Protein AF-A0A3N9NX69-F1 (afdb_monomer_lite)

Foldseek 3Di:
DPDPDPPVNVVLLVCVVCVLAPDDPVVLQVVLVQLLDFLVSVQVVVCVVLVVSQWDWDDDDSFKIFTDRPVDPATAEMEGEAAAPVPVVSVVVQVVVCVVRVYQKYWYWYQPVVVHGSWIWIWMAGPVGDIGGRDIGHHDDDD

pLDDT: mean 88.59, std 10.89, range [39.72, 98.38]

Radius of gyration: 15.09 Å; chains: 1; bounding box: 48×30×39 Å

Sequence (143 aa):
MKNHDKPEKKKKRLELFELFYPLERKMERRWAKIFKSHFIIIAQKFKELSFEKGYEQENIDEQLILWRDPEDSFVECMFYFVPDVTDLSSIHHCFEHIKQYDVYLTYIIVNQKKDGKNVFDIFRSSQFSYLEHCNRVKYPEKT

Structure (mmCIF, N/CA/C/O backbone):
data_AF-A0A3N9NX69-F1
#
_entry.id   AF-A0A3N9NX69-F1
#
loop_
_atom_site.group_PDB
_atom_site.id
_atom_site.type_symbol
_atom_site.label_atom_id
_atom_site.label_alt_id
_atom_site.label_comp_id
_atom_site.label_asym_id
_atom_site.label_entity_id
_atom_site.label_seq_id
_atom_site.pdbx_PDB_ins_code
_atom_site.Cartn_x
_atom_site.Cartn_y
_atom_site.Cartn_z
_atom_site.occupancy
_atom_site.B_iso_or_equiv
_atom_site.auth_seq_id
_atom_site.auth_comp_id
_atom_site.auth_asym_id
_atom_site.auth_atom_id
_atom_site.pdbx_PDB_model_num
ATOM 1 N N . MET A 1 1 ? -26.693 -0.778 9.437 1.00 41.75 1 MET A N 1
ATOM 2 C CA . MET A 1 1 ? -26.141 -0.414 10.764 1.00 41.75 1 MET A CA 1
ATOM 3 C C . MET A 1 1 ? -25.974 1.096 10.835 1.00 41.75 1 MET A C 1
ATOM 5 O O . MET A 1 1 ? -25.515 1.681 9.863 1.00 41.75 1 MET A O 1
ATOM 9 N N . LYS A 1 2 ? -26.402 1.746 11.925 1.00 39.72 2 LYS A N 1
ATOM 10 C CA . LYS A 1 2 ? -26.194 3.189 12.125 1.00 39.72 2 LYS A CA 1
ATOM 11 C C . LYS A 1 2 ? -24.729 3.419 12.521 1.00 39.72 2 LYS A C 1
ATOM 13 O O . LYS A 1 2 ? -24.343 3.057 13.627 1.00 39.72 2 LYS A O 1
ATOM 18 N N . ASN A 1 3 ? -23.932 3.986 11.613 1.00 47.81 3 ASN A N 1
ATOM 19 C CA . ASN A 1 3 ? -22.529 4.350 11.841 1.00 47.81 3 ASN A CA 1
ATOM 20 C C . ASN A 1 3 ? -22.421 5.506 12.847 1.00 47.81 3 ASN A C 1
ATOM 22 O O . ASN A 1 3 ? -22.377 6.678 12.468 1.00 47.81 3 ASN A O 1
ATOM 26 N N . HIS A 1 4 ? -22.339 5.178 14.133 1.00 53.94 4 HIS A N 1
ATOM 27 C CA . HIS A 1 4 ? -21.803 6.084 15.146 1.00 53.94 4 HIS A CA 1
ATOM 28 C C . HIS A 1 4 ? -20.304 5.829 15.318 1.00 53.94 4 HIS A C 1
ATOM 30 O O . HIS A 1 4 ? -19.847 5.467 16.398 1.00 53.94 4 HIS A O 1
ATOM 36 N N . ASP A 1 5 ? -19.527 6.019 14.248 1.00 66.81 5 ASP A N 1
ATOM 37 C CA . ASP A 1 5 ? -18.075 6.116 14.403 1.00 66.81 5 ASP A CA 1
ATOM 38 C C . ASP A 1 5 ? -17.770 7.287 15.338 1.00 66.81 5 ASP A C 1
ATOM 40 O O . ASP A 1 5 ? -18.240 8.413 15.112 1.00 66.81 5 ASP A O 1
ATOM 44 N N . LYS A 1 6 ? -16.970 7.017 16.375 1.00 77.12 6 LYS A N 1
ATOM 45 C CA . LYS A 1 6 ? -16.432 8.055 17.256 1.00 77.12 6 LYS A CA 1
ATOM 46 C C . LYS A 1 6 ? -15.731 9.125 16.392 1.00 77.12 6 LYS A C 1
ATOM 48 O O . LYS A 1 6 ? -15.090 8.769 15.398 1.00 77.12 6 LYS A O 1
ATOM 53 N N . PRO A 1 7 ? -15.808 10.421 16.747 1.00 81.94 7 PRO A N 1
ATOM 54 C CA . PRO A 1 7 ? -15.176 11.503 15.980 1.00 81.94 7 PRO A CA 1
ATOM 55 C C . PRO A 1 7 ? -13.693 11.260 15.664 1.00 81.94 7 PRO A C 1
ATOM 57 O O . PRO A 1 7 ? -13.224 11.581 14.576 1.00 81.94 7 PRO A O 1
ATOM 60 N N . GLU A 1 8 ? -12.977 10.627 16.589 1.00 84.25 8 GLU A N 1
ATOM 61 C CA . GLU A 1 8 ? -11.570 10.259 16.443 1.00 84.25 8 GLU A CA 1
ATOM 62 C C . GLU A 1 8 ? -11.330 9.230 15.331 1.00 84.25 8 GLU A C 1
ATOM 64 O O . GLU A 1 8 ? -10.458 9.433 14.490 1.00 84.25 8 GLU A O 1
ATOM 69 N N . LYS A 1 9 ? -12.169 8.190 15.235 1.00 86.31 9 LYS A N 1
ATOM 70 C CA . LYS A 1 9 ? -12.0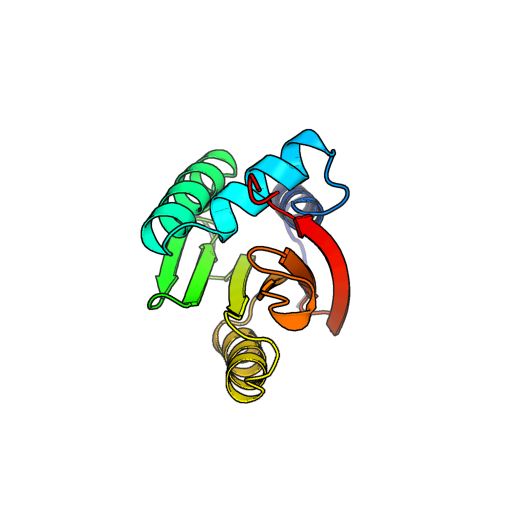85 7.184 14.165 1.00 86.31 9 LYS A CA 1
ATOM 71 C C . LYS A 1 9 ? -12.313 7.810 12.788 1.00 86.31 9 LYS A C 1
ATOM 73 O O . LYS A 1 9 ? -11.588 7.521 11.839 1.00 86.31 9 LYS A O 1
ATOM 78 N N . LYS A 1 10 ? -13.269 8.742 12.685 1.00 86.94 10 LYS A N 1
ATOM 79 C CA . LYS A 1 10 ? -13.497 9.510 11.447 1.00 86.94 10 LYS A CA 1
ATOM 80 C C . LYS A 1 10 ? -12.276 10.343 11.066 1.00 86.94 10 LYS A C 1
ATOM 82 O O . LYS A 1 10 ? -11.895 10.348 9.900 1.00 86.94 10 LYS A O 1
ATOM 87 N N . LYS A 1 11 ? -11.644 11.008 12.037 1.00 89.75 11 LYS A N 1
ATOM 88 C CA . LYS A 1 11 ? -10.412 11.773 11.812 1.00 89.75 11 LYS A CA 1
ATOM 89 C C . LYS A 1 11 ? -9.271 10.871 11.324 1.00 89.75 11 LYS A C 1
ATOM 91 O O . LYS A 1 11 ? -8.678 11.174 10.294 1.00 89.75 11 LYS A O 1
ATOM 96 N N . LYS A 1 12 ? -9.026 9.733 11.986 1.00 91.00 12 LYS A N 1
ATOM 97 C CA . LYS A 1 12 ? -8.000 8.756 11.573 1.00 91.00 12 LYS A CA 1
ATOM 98 C C . LYS A 1 12 ? -8.234 8.240 10.142 1.00 91.00 12 LYS A C 1
ATOM 100 O O . LYS A 1 12 ? -7.287 8.132 9.366 1.00 91.00 12 LYS A O 1
ATOM 105 N N . ARG A 1 13 ? -9.492 7.987 9.757 1.00 90.94 13 ARG A N 1
ATOM 106 C CA . ARG A 1 13 ? -9.871 7.589 8.386 1.00 90.94 13 ARG A CA 1
ATOM 107 C C . ARG A 1 13 ? -9.651 8.695 7.352 1.00 90.94 13 ARG A C 1
ATOM 109 O O . ARG A 1 13 ? -9.215 8.393 6.246 1.00 90.94 13 ARG A O 1
ATOM 116 N N . LEU A 1 14 ? -9.910 9.959 7.694 1.00 89.75 14 LEU A N 1
ATOM 117 C CA . LEU A 1 14 ? -9.596 11.097 6.818 1.00 89.75 14 LEU A CA 1
ATOM 118 C C . LEU A 1 14 ? -8.085 11.211 6.577 1.00 89.75 14 LEU A C 1
ATOM 120 O O . LEU A 1 14 ? -7.653 11.327 5.435 1.00 89.75 14 LEU A O 1
ATOM 124 N N . GLU A 1 15 ? -7.271 11.059 7.622 1.00 91.31 15 GLU A N 1
ATOM 125 C CA . GLU A 1 15 ? -5.807 11.071 7.490 1.00 91.31 15 GLU A CA 1
ATOM 126 C C . GLU A 1 15 ? -5.263 9.897 6.657 1.00 91.31 15 GLU A C 1
ATOM 128 O O . GLU A 1 15 ? -4.217 1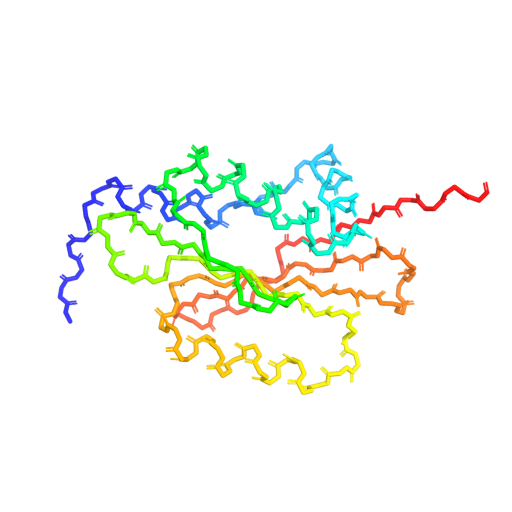0.025 6.018 1.00 91.31 15 GLU A O 1
ATOM 133 N N . LEU A 1 16 ? -5.936 8.739 6.669 1.00 92.00 16 LEU A N 1
ATOM 134 C CA . LEU A 1 16 ? -5.630 7.633 5.752 1.00 92.00 16 LEU A CA 1
ATOM 135 C C . LEU A 1 16 ? -6.012 7.973 4.315 1.00 92.00 16 LEU A C 1
ATOM 137 O O . LEU A 1 16 ? -5.266 7.657 3.387 1.00 92.00 16 LEU A O 1
ATOM 141 N N . PHE A 1 17 ? -7.164 8.614 4.129 1.00 90.75 17 PHE A N 1
ATOM 142 C CA . PHE A 1 17 ? -7.646 9.038 2.823 1.00 90.75 17 PHE A CA 1
ATOM 143 C C . PHE A 1 17 ? -6.662 10.011 2.166 1.00 90.75 17 PHE A C 1
ATOM 145 O O . PHE A 1 17 ? -6.400 9.898 0.979 1.00 90.75 17 PHE A O 1
ATOM 152 N N . GLU A 1 18 ? -6.031 10.899 2.923 1.00 90.56 18 GLU A N 1
ATOM 153 C CA . GLU A 1 18 ? -5.092 11.900 2.392 1.00 90.56 18 GLU A CA 1
ATOM 154 C C . GLU A 1 18 ? -3.646 11.390 2.229 1.00 90.56 18 GLU A C 1
ATOM 156 O O . GLU A 1 18 ? -2.772 12.125 1.771 1.00 90.56 18 GLU A O 1
ATOM 161 N N . LEU A 1 19 ? -3.365 10.119 2.552 1.00 92.50 19 LEU A N 1
ATOM 162 C CA . LEU A 1 19 ? -1.994 9.599 2.642 1.00 92.50 19 LEU A CA 1
ATOM 163 C C . LEU A 1 19 ? -1.158 9.794 1.364 1.00 92.50 19 LEU A C 1
ATOM 165 O O . LEU A 1 19 ? 0.042 10.068 1.444 1.00 92.50 19 LEU A O 1
ATOM 169 N N . PHE A 1 20 ? -1.787 9.654 0.196 1.00 91.94 20 PHE A N 1
ATOM 170 C CA . PHE A 1 20 ? -1.145 9.848 -1.106 1.00 91.94 20 PHE A CA 1
ATOM 171 C C . PHE A 1 20 ? -1.753 10.999 -1.924 1.00 91.94 20 PHE A C 1
ATOM 173 O O . PHE A 1 20 ? -1.456 11.111 -3.115 1.00 91.94 20 PHE A O 1
ATOM 180 N N . TYR A 1 21 ? -2.581 11.863 -1.322 1.00 85.31 21 TYR A N 1
ATOM 181 C CA . TYR A 1 21 ? -3.201 12.977 -2.042 1.00 85.31 21 TYR A CA 1
ATOM 182 C C . TYR A 1 21 ? -3.541 14.191 -1.158 1.00 85.31 21 TYR A C 1
ATOM 184 O O . TYR A 1 21 ? -4.302 14.030 -0.204 1.00 85.31 21 TYR A O 1
ATOM 192 N N . PRO A 1 22 ? -3.101 15.409 -1.535 1.00 82.44 22 PRO A N 1
ATOM 193 C CA . PRO A 1 22 ? -2.060 15.708 -2.526 1.00 82.44 22 PRO A CA 1
ATOM 194 C C . PRO A 1 22 ? -0.659 15.403 -1.962 1.00 82.44 22 PRO A C 1
ATOM 196 O O . PRO A 1 22 ? -0.383 15.677 -0.797 1.00 82.44 22 PRO A O 1
ATOM 199 N N . LEU A 1 23 ? 0.263 14.873 -2.777 1.00 86.06 23 LEU A N 1
ATOM 200 C CA . LEU A 1 23 ? 1.674 14.778 -2.371 1.00 86.06 23 LEU A CA 1
ATOM 201 C C . LEU A 1 23 ? 2.443 16.022 -2.801 1.00 86.06 23 LEU A C 1
ATOM 203 O O . LEU A 1 23 ? 2.366 16.463 -3.944 1.00 86.06 23 LEU A O 1
ATOM 207 N N . GLU A 1 24 ? 3.279 16.537 -1.907 1.00 87.38 24 GLU A N 1
ATOM 208 C CA . GLU A 1 24 ? 4.316 17.489 -2.288 1.00 87.38 24 GLU A CA 1
ATOM 209 C C . GLU A 1 24 ? 5.433 16.791 -3.083 1.00 87.38 24 GLU A C 1
ATOM 211 O O . GLU A 1 24 ? 5.793 15.645 -2.798 1.00 87.38 24 GLU A O 1
ATOM 216 N N . ARG A 1 25 ? 6.104 17.511 -3.995 1.00 81.31 25 ARG A N 1
ATOM 217 C CA . ARG A 1 25 ? 7.213 16.976 -4.822 1.00 81.31 25 ARG A CA 1
ATOM 218 C C . ARG A 1 25 ? 8.301 16.240 -4.027 1.00 81.31 25 ARG A C 1
ATOM 220 O O . ARG A 1 25 ? 8.904 15.280 -4.511 1.00 81.31 25 ARG A O 1
ATOM 227 N N . LYS A 1 26 ? 8.608 16.700 -2.807 1.00 85.81 26 LYS A N 1
ATOM 228 C CA . LYS A 1 26 ? 9.593 16.047 -1.925 1.00 85.81 26 LYS A CA 1
ATOM 229 C C . LYS A 1 26 ? 9.109 14.661 -1.482 1.00 85.81 26 LYS A C 1
ATOM 231 O O . LYS A 1 26 ? 9.910 13.726 -1.421 1.00 85.81 26 LYS A O 1
ATOM 236 N N . MET A 1 27 ? 7.814 14.533 -1.210 1.00 89.31 27 MET A N 1
ATOM 237 C CA . MET A 1 27 ? 7.168 13.289 -0.803 1.00 89.31 27 MET A CA 1
ATOM 238 C C . MET A 1 27 ? 7.008 12.327 -1.979 1.00 89.31 27 MET A C 1
ATOM 240 O O . MET A 1 27 ? 7.295 11.146 -1.809 1.00 89.31 27 MET A O 1
ATOM 244 N N . GLU A 1 28 ? 6.688 12.819 -3.180 1.00 90.31 28 GLU A N 1
ATOM 245 C CA . GLU A 1 28 ? 6.655 11.996 -4.401 1.00 90.31 28 GLU A CA 1
ATOM 246 C C . GLU A 1 28 ? 7.981 11.250 -4.616 1.00 90.31 28 GLU A C 1
ATOM 248 O O . GLU A 1 28 ? 8.005 10.030 -4.774 1.00 90.31 28 GLU A O 1
ATOM 253 N N . ARG A 1 29 ? 9.120 11.957 -4.546 1.00 88.75 29 ARG A N 1
ATOM 254 C CA . ARG A 1 29 ? 10.451 11.337 -4.704 1.00 88.75 29 ARG A CA 1
ATOM 255 C C . ARG A 1 29 ? 10.767 10.333 -3.600 1.00 88.75 29 ARG A C 1
ATOM 257 O O . ARG A 1 29 ? 11.405 9.312 -3.870 1.00 88.75 29 ARG A O 1
ATOM 264 N N . ARG A 1 30 ? 10.361 10.629 -2.360 1.00 92.19 30 ARG A N 1
ATOM 265 C CA . ARG A 1 30 ? 10.545 9.727 -1.214 1.00 92.19 30 ARG A CA 1
ATOM 266 C C . ARG A 1 30 ? 9.772 8.430 -1.439 1.00 92.19 30 ARG A C 1
ATOM 268 O O . ARG A 1 30 ? 10.363 7.362 -1.309 1.00 92.19 30 ARG A O 1
ATOM 275 N N . TRP A 1 31 ? 8.507 8.525 -1.839 1.00 94.75 31 TRP A N 1
ATOM 276 C CA . TRP A 1 31 ? 7.669 7.365 -2.122 1.00 94.75 31 TRP A CA 1
ATOM 277 C C . TRP A 1 31 ? 8.155 6.569 -3.326 1.00 94.75 31 TRP A C 1
ATOM 279 O O . TRP A 1 31 ? 8.304 5.357 -3.215 1.00 94.75 31 TRP A O 1
ATOM 289 N N . ALA A 1 32 ? 8.543 7.227 -4.420 1.00 92.81 32 ALA A N 1
ATOM 290 C CA . ALA A 1 32 ? 9.121 6.532 -5.569 1.00 92.81 32 ALA A CA 1
ATOM 291 C C . ALA A 1 32 ? 10.389 5.738 -5.205 1.00 92.81 32 ALA A C 1
ATOM 293 O O . ALA A 1 32 ? 10.596 4.630 -5.696 1.00 92.81 32 ALA A O 1
ATOM 294 N N . LYS A 1 33 ? 11.237 6.280 -4.317 1.00 93.56 33 LYS A N 1
ATOM 295 C CA . LYS A 1 33 ? 12.420 5.569 -3.807 1.00 93.56 33 LYS A CA 1
ATOM 296 C C . LYS A 1 33 ? 12.032 4.337 -2.981 1.00 93.56 33 LYS A C 1
ATOM 298 O O . LYS A 1 33 ? 12.682 3.301 -3.101 1.00 93.56 33 LYS A O 1
ATOM 303 N N . ILE A 1 34 ? 10.999 4.457 -2.146 1.00 95.50 34 ILE A N 1
ATOM 304 C CA . ILE A 1 34 ? 10.485 3.349 -1.331 1.00 95.50 34 ILE A CA 1
ATO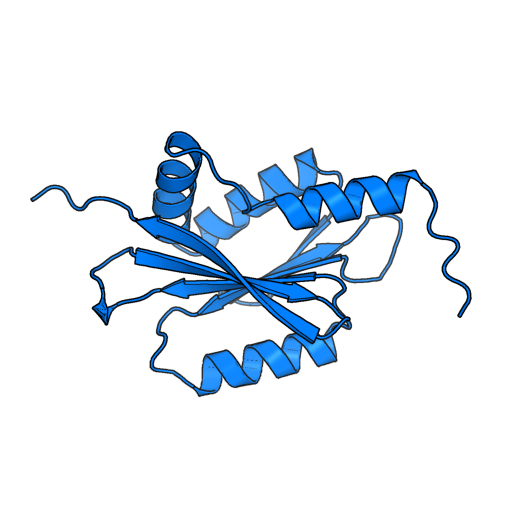M 305 C C . ILE A 1 34 ? 9.909 2.261 -2.240 1.00 95.50 34 ILE A C 1
ATOM 307 O O . ILE A 1 34 ? 10.356 1.127 -2.150 1.00 95.50 34 ILE A O 1
ATOM 311 N N . PHE A 1 35 ? 9.013 2.599 -3.170 1.00 94.88 35 PHE A N 1
ATOM 312 C CA . PHE A 1 35 ? 8.357 1.621 -4.049 1.00 94.88 35 PHE A CA 1
ATOM 313 C C . PHE A 1 35 ? 9.302 0.926 -5.032 1.00 94.88 35 PHE A C 1
ATOM 315 O O . PHE A 1 35 ? 9.033 -0.189 -5.459 1.00 94.88 35 PHE A O 1
ATOM 322 N N . LYS A 1 36 ? 10.438 1.548 -5.363 1.00 92.56 36 LYS A N 1
ATOM 323 C CA . LYS A 1 36 ? 11.520 0.897 -6.117 1.00 92.56 36 LYS A CA 1
ATOM 324 C C . LYS A 1 36 ? 12.242 -0.203 -5.317 1.00 92.56 36 LYS A C 1
ATOM 326 O O . LYS A 1 36 ? 12.924 -1.038 -5.905 1.00 92.56 36 LYS A O 1
ATOM 331 N N . SER A 1 37 ? 12.184 -0.155 -3.989 1.00 93.88 37 SER A N 1
ATOM 332 C CA . SER A 1 37 ? 12.936 -1.064 -3.121 1.00 93.88 37 SER A CA 1
ATOM 333 C C . SER A 1 37 ? 12.285 -2.448 -3.041 1.00 93.88 37 SER A C 1
ATOM 335 O O . SER A 1 37 ? 11.140 -2.637 -3.437 1.00 93.88 37 SER A O 1
ATOM 337 N N . HIS A 1 38 ? 13.011 -3.424 -2.492 1.00 94.00 38 HIS A N 1
ATOM 338 C CA . HIS A 1 38 ? 12.444 -4.739 -2.187 1.00 94.00 38 HIS A CA 1
ATOM 339 C C . HIS A 1 38 ? 11.266 -4.630 -1.213 1.00 94.00 38 HIS A C 1
ATOM 341 O O . HIS A 1 38 ? 11.271 -3.760 -0.336 1.00 94.00 38 HIS A O 1
ATOM 347 N N . PHE A 1 39 ? 10.306 -5.554 -1.321 1.00 95.31 39 PHE A N 1
ATOM 348 C CA . PHE A 1 39 ? 9.100 -5.553 -0.492 1.00 95.31 39 PHE A CA 1
ATOM 349 C C . PHE A 1 39 ? 9.415 -5.492 1.005 1.00 95.31 39 PHE A C 1
ATOM 351 O O . PHE A 1 39 ? 8.779 -4.729 1.715 1.00 95.31 39 PHE A O 1
ATOM 358 N N . ILE A 1 40 ? 10.464 -6.170 1.483 1.00 96.38 40 ILE A N 1
ATOM 359 C CA . ILE A 1 40 ? 10.885 -6.089 2.893 1.00 96.38 40 ILE A CA 1
ATOM 360 C C . ILE A 1 40 ? 11.175 -4.650 3.362 1.00 96.38 40 ILE A C 1
ATOM 362 O O . ILE A 1 40 ? 10.830 -4.269 4.479 1.00 96.38 40 ILE A O 1
ATOM 366 N N . ILE A 1 41 ? 11.756 -3.815 2.494 1.00 96.88 41 ILE A N 1
ATOM 367 C CA . ILE A 1 41 ? 12.035 -2.403 2.784 1.00 96.88 41 ILE A CA 1
ATOM 368 C C . ILE A 1 41 ? 10.748 -1.583 2.737 1.00 96.88 41 ILE A C 1
ATOM 370 O O . ILE A 1 41 ? 10.556 -0.697 3.570 1.00 96.88 41 ILE A O 1
ATOM 374 N N . ILE A 1 42 ? 9.864 -1.884 1.783 1.00 97.19 42 ILE A N 1
ATOM 375 C CA . ILE A 1 42 ? 8.534 -1.276 1.701 1.00 97.19 42 ILE A CA 1
ATOM 376 C C . ILE A 1 42 ? 7.767 -1.583 2.991 1.00 97.19 42 ILE A C 1
ATOM 378 O O . ILE A 1 42 ? 7.403 -0.659 3.711 1.00 97.19 42 ILE A O 1
ATOM 382 N N . ALA A 1 43 ? 7.620 -2.857 3.343 1.00 97.88 43 ALA A N 1
ATOM 383 C CA . ALA A 1 43 ? 6.940 -3.327 4.540 1.00 97.88 43 ALA A CA 1
ATOM 384 C C . ALA A 1 43 ? 7.488 -2.681 5.817 1.00 97.88 43 ALA A C 1
ATOM 386 O O . ALA A 1 43 ? 6.700 -2.232 6.647 1.00 97.88 43 ALA A O 1
ATOM 387 N N . GLN A 1 44 ? 8.813 -2.546 5.949 1.00 98.00 44 GLN A N 1
ATOM 388 C CA . GLN A 1 44 ? 9.425 -1.854 7.085 1.00 98.00 44 GLN A CA 1
ATOM 389 C C . GLN A 1 44 ? 9.017 -0.374 7.154 1.00 98.00 44 GLN A C 1
ATOM 391 O O . GLN A 1 44 ? 8.684 0.127 8.226 1.00 98.00 44 GLN A O 1
ATOM 396 N N . LYS A 1 45 ? 9.000 0.336 6.018 1.00 97.81 45 LYS A N 1
ATOM 397 C CA . LYS A 1 45 ? 8.568 1.743 5.972 1.00 97.81 45 LYS A CA 1
ATOM 398 C C . LYS A 1 45 ? 7.084 1.925 6.230 1.00 97.81 45 LYS A C 1
ATOM 400 O O . LYS A 1 45 ? 6.705 2.892 6.884 1.00 97.81 45 LYS A O 1
ATOM 405 N N . PHE A 1 46 ? 6.262 0.991 5.776 1.00 97.94 46 PHE A N 1
ATOM 406 C CA . PHE A 1 46 ? 4.852 0.980 6.132 1.00 97.94 46 PHE A CA 1
ATOM 407 C C . PHE A 1 46 ? 4.656 0.666 7.618 1.00 97.94 46 PHE A C 1
ATOM 409 O O . PHE A 1 46 ? 3.807 1.300 8.228 1.00 97.94 46 PHE A O 1
ATOM 416 N N . LYS A 1 47 ? 5.482 -0.193 8.233 1.00 98.25 47 LYS A N 1
ATOM 417 C CA . LYS A 1 47 ? 5.383 -0.515 9.666 1.00 98.25 47 LYS A CA 1
ATOM 418 C C . LYS A 1 47 ? 5.710 0.688 10.546 1.00 98.25 47 LYS A C 1
ATOM 420 O O . LYS A 1 47 ? 5.010 0.941 11.521 1.00 98.25 47 LYS A O 1
ATOM 425 N N . GLU A 1 48 ? 6.755 1.437 10.188 1.00 97.81 48 GLU A N 1
ATOM 426 C CA . GLU A 1 48 ? 7.092 2.716 10.831 1.00 97.81 48 GLU A CA 1
ATOM 427 C C . GLU A 1 48 ? 5.898 3.683 10.757 1.00 97.81 48 GLU A C 1
ATOM 429 O O . GLU A 1 48 ? 5.454 4.211 11.774 1.00 97.81 48 GLU A O 1
ATOM 434 N N . LEU A 1 49 ? 5.321 3.847 9.563 1.00 97.00 49 LEU A N 1
ATOM 435 C CA . LEU A 1 49 ? 4.199 4.756 9.337 1.00 97.00 49 LEU A CA 1
ATOM 436 C C . LEU A 1 49 ? 2.894 4.291 10.008 1.00 97.00 49 LEU A C 1
ATOM 438 O O . LEU A 1 49 ? 2.119 5.123 10.480 1.00 97.00 49 LEU A O 1
ATOM 442 N N . SER A 1 50 ? 2.640 2.981 10.062 1.00 97.19 50 SER A N 1
ATOM 443 C CA . SER A 1 50 ? 1.470 2.418 10.739 1.00 97.19 50 SER A CA 1
ATOM 444 C C . SER A 1 50 ? 1.547 2.727 12.230 1.00 97.19 50 SER A C 1
ATOM 446 O O . SER A 1 50 ? 0.570 3.199 12.803 1.00 97.19 50 SER A O 1
ATOM 448 N N . PHE A 1 51 ? 2.725 2.554 12.838 1.00 96.31 51 PHE A N 1
ATOM 449 C CA . PHE A 1 51 ? 2.961 2.879 14.240 1.00 96.31 51 PHE A CA 1
ATOM 450 C C . PHE A 1 51 ? 2.755 4.374 14.520 1.00 96.31 51 PHE A C 1
ATOM 452 O O . PHE A 1 51 ? 2.022 4.720 15.444 1.00 96.31 51 PHE A O 1
ATOM 459 N N . GLU A 1 52 ? 3.311 5.259 13.684 1.00 95.44 52 GLU A N 1
ATOM 460 C CA . GLU A 1 52 ? 3.106 6.716 13.784 1.00 95.44 52 GLU A CA 1
ATOM 461 C C . GLU A 1 52 ? 1.621 7.113 13.725 1.00 95.44 52 GLU A C 1
ATOM 463 O O . GLU A 1 52 ? 1.205 8.068 14.379 1.00 95.44 52 GLU A O 1
ATOM 468 N N . LYS A 1 53 ? 0.812 6.375 12.956 1.00 94.06 53 LYS A N 1
ATOM 469 C CA . LYS A 1 53 ? -0.628 6.619 12.777 1.00 94.06 53 LYS A CA 1
ATOM 470 C C . LYS A 1 53 ? -1.526 5.824 13.734 1.00 94.06 53 LYS A C 1
ATOM 472 O O . LYS A 1 53 ? -2.750 5.939 13.654 1.00 94.06 53 LYS A O 1
ATOM 477 N N . GLY A 1 54 ? -0.944 5.038 14.641 1.00 94.38 54 GLY A N 1
ATOM 478 C CA . GLY A 1 54 ? -1.687 4.218 15.598 1.00 94.38 54 GLY A CA 1
ATOM 479 C C . GLY A 1 54 ? -2.461 3.071 14.942 1.00 94.38 54 GLY A C 1
ATOM 480 O O . GLY A 1 54 ? -3.631 2.867 15.269 1.00 94.38 54 GLY A O 1
ATOM 481 N N . TYR A 1 55 ? -1.820 2.370 14.005 1.00 96.25 55 TYR A N 1
ATOM 482 C CA . TYR A 1 55 ? -2.309 1.155 13.358 1.00 96.25 55 TYR A CA 1
ATOM 483 C C . TYR A 1 55 ? -1.339 -0.012 13.555 1.00 96.25 55 TYR A C 1
ATOM 485 O O . TYR A 1 55 ? -0.111 0.135 13.485 1.00 96.25 55 TYR A O 1
ATOM 493 N N . GLU A 1 56 ? -1.903 -1.203 13.705 1.00 97.00 56 GLU A N 1
ATOM 494 C CA . GLU A 1 56 ? -1.167 -2.451 13.570 1.00 97.00 56 GLU A CA 1
ATOM 495 C C . GLU A 1 56 ? -1.025 -2.816 12.099 1.00 97.00 56 GLU A C 1
ATOM 497 O O . GLU A 1 56 ? -1.905 -2.529 11.295 1.00 97.00 56 GLU A O 1
ATOM 502 N N . GLN A 1 57 ? 0.092 -3.452 11.755 1.00 98.00 57 GLN A N 1
ATOM 503 C CA . GLN A 1 57 ? 0.375 -3.886 10.393 1.00 98.00 57 GLN A CA 1
ATOM 504 C C . GLN A 1 57 ? 0.599 -5.387 10.359 1.00 98.00 57 GLN A C 1
ATOM 506 O O . GLN A 1 57 ? 1.398 -5.904 11.148 1.00 98.00 57 GLN A O 1
ATOM 511 N N . GLU A 1 58 ? -0.020 -6.007 9.363 1.00 97.38 58 GLU A N 1
ATOM 512 C CA . GLU A 1 58 ? 0.148 -7.385 8.928 1.00 97.38 58 GLU A CA 1
ATOM 513 C C . GLU A 1 58 ? 0.609 -7.384 7.461 1.00 97.38 58 GLU A C 1
ATOM 515 O O . GLU A 1 58 ? 0.098 -6.616 6.643 1.00 97.38 58 GLU A O 1
ATOM 520 N N . ASN A 1 59 ? 1.588 -8.223 7.122 1.00 96.75 59 ASN A N 1
ATOM 521 C CA . ASN A 1 59 ? 2.021 -8.426 5.739 1.00 96.75 59 ASN A CA 1
ATOM 522 C C . ASN A 1 59 ? 1.501 -9.788 5.287 1.00 96.75 59 ASN A C 1
ATOM 524 O O . ASN A 1 59 ? 1.709 -10.766 6.007 1.00 96.75 59 ASN A O 1
ATOM 528 N N . ILE A 1 60 ? 0.887 -9.859 4.109 1.00 95.00 60 ILE A N 1
ATOM 529 C CA . ILE A 1 60 ? 0.519 -11.135 3.492 1.00 95.00 60 ILE A CA 1
ATOM 530 C C . ILE A 1 60 ? 1.362 -11.279 2.227 1.00 95.00 60 ILE A C 1
ATOM 532 O O . ILE A 1 60 ? 1.298 -10.452 1.310 1.00 95.00 60 ILE A O 1
ATOM 536 N N . ASP A 1 61 ? 2.199 -12.314 2.229 1.00 90.19 61 ASP A N 1
ATOM 537 C CA . ASP A 1 61 ? 3.193 -12.583 1.192 1.00 90.19 61 ASP A CA 1
ATOM 538 C C . ASP A 1 61 ? 4.076 -11.351 0.891 1.00 90.19 61 ASP A C 1
ATOM 540 O O . ASP A 1 61 ? 4.399 -10.560 1.782 1.00 90.19 61 ASP A O 1
ATOM 544 N N . GLU A 1 62 ? 4.500 -11.190 -0.364 1.00 91.06 62 GLU A N 1
ATOM 545 C CA . GLU A 1 62 ? 5.289 -10.045 -0.840 1.00 91.06 62 GLU A CA 1
ATOM 546 C C . GLU A 1 62 ? 4.459 -9.050 -1.667 1.00 91.06 62 GLU A C 1
ATOM 548 O O . GLU A 1 62 ? 5.003 -8.288 -2.471 1.00 91.06 62 GLU A O 1
ATOM 553 N N . GLN A 1 63 ? 3.131 -9.076 -1.511 1.00 91.06 63 GLN A N 1
ATOM 554 C CA . GLN A 1 63 ? 2.223 -8.354 -2.404 1.00 91.06 63 GLN A CA 1
ATOM 555 C C . GLN A 1 63 ? 1.275 -7.394 -1.693 1.00 91.06 63 GLN A C 1
ATOM 557 O O . GLN A 1 63 ? 0.850 -6.409 -2.306 1.00 91.06 63 GLN A O 1
ATOM 562 N N . LEU A 1 64 ? 0.942 -7.637 -0.424 1.00 95.50 64 LEU A N 1
ATOM 563 C CA . LEU A 1 64 ? -0.045 -6.815 0.262 1.00 95.50 64 LEU A CA 1
ATOM 564 C C . LEU A 1 64 ? 0.303 -6.545 1.725 1.00 95.50 64 LEU A C 1
ATOM 566 O O . LEU A 1 64 ? 0.913 -7.350 2.429 1.00 95.50 64 LEU A O 1
ATOM 570 N N . ILE A 1 65 ? -0.105 -5.363 2.172 1.00 98.38 65 ILE A N 1
ATOM 571 C CA . ILE A 1 65 ? 0.050 -4.889 3.543 1.00 98.38 65 ILE A CA 1
ATOM 572 C C . ILE A 1 65 ? -1.328 -4.480 4.045 1.00 98.38 65 ILE A C 1
ATOM 574 O O . ILE A 1 65 ? -2.027 -3.715 3.380 1.00 98.38 65 ILE A O 1
ATOM 578 N N . LEU A 1 66 ? -1.705 -4.960 5.224 1.00 97.88 66 LEU A N 1
ATOM 579 C CA . LEU A 1 66 ? -2.960 -4.626 5.881 1.00 97.88 66 LEU A CA 1
ATOM 580 C C . LEU A 1 66 ? -2.693 -3.818 7.142 1.00 97.88 66 LEU A C 1
ATOM 582 O O . LEU A 1 66 ? -1.827 -4.180 7.937 1.00 97.88 66 LEU A O 1
ATOM 586 N N . TRP A 1 67 ? -3.473 -2.761 7.348 1.00 97.81 67 TRP A N 1
ATOM 587 C CA . TRP A 1 67 ? -3.494 -1.977 8.576 1.00 97.81 67 TRP A CA 1
ATOM 588 C C . TRP A 1 67 ? -4.829 -2.127 9.304 1.00 97.81 67 TRP A C 1
ATOM 590 O O . TRP A 1 67 ? -5.896 -2.044 8.685 1.00 97.81 67 TRP A O 1
ATOM 600 N N . ARG A 1 68 ? -4.764 -2.332 10.623 1.00 96.00 68 ARG A N 1
ATOM 601 C CA . ARG A 1 68 ? -5.924 -2.445 11.526 1.00 96.00 68 ARG A CA 1
ATOM 602 C C . ARG A 1 68 ? -5.812 -1.450 12.658 1.00 96.00 68 ARG A C 1
ATOM 604 O O . ARG A 1 68 ? -4.706 -1.130 13.096 1.00 96.00 68 ARG A O 1
ATOM 611 N N . ASP A 1 69 ? -6.953 -0.956 13.113 1.00 92.38 69 ASP A N 1
ATOM 612 C CA . ASP A 1 69 ? -6.986 -0.230 14.376 1.00 92.38 69 ASP A CA 1
ATOM 613 C C . ASP A 1 69 ? -6.786 -1.246 15.518 1.00 92.38 69 ASP A C 1
ATOM 615 O O . ASP A 1 69 ? -7.462 -2.267 15.507 1.00 92.38 69 ASP A O 1
ATOM 619 N N . PRO A 1 70 ? -5.880 -1.031 16.488 1.00 90.94 70 PRO A N 1
ATOM 620 C CA . PRO A 1 70 ? -5.681 -1.981 17.589 1.00 90.94 70 PRO A CA 1
ATOM 621 C C . PRO A 1 70 ? -6.955 -2.259 18.406 1.00 90.94 70 PRO A C 1
ATOM 623 O O . PRO A 1 70 ? -7.068 -3.300 19.051 1.00 90.94 70 PRO A O 1
ATOM 626 N N . GLU A 1 71 ? -7.911 -1.324 18.405 1.00 89.06 71 GLU A N 1
ATOM 627 C CA . GLU A 1 71 ? -9.185 -1.460 19.115 1.00 89.06 71 GLU A CA 1
ATOM 628 C C . GLU A 1 71 ? -10.282 -2.136 18.270 1.00 89.06 71 GLU A C 1
ATOM 630 O O . GLU A 1 71 ? -11.398 -2.328 18.761 1.00 89.06 71 GLU A O 1
ATOM 635 N N . ASP A 1 72 ? -10.000 -2.482 17.008 1.00 85.19 72 ASP A N 1
ATOM 636 C CA . ASP A 1 72 ? -10.979 -3.006 16.057 1.00 85.19 72 ASP A CA 1
ATOM 637 C C . ASP A 1 72 ? -10.414 -4.156 15.202 1.00 85.19 72 ASP A C 1
ATOM 639 O O . ASP A 1 72 ? -9.320 -4.100 14.652 1.00 85.19 72 ASP A O 1
ATOM 643 N N . SER A 1 73 ? -11.199 -5.215 15.015 1.00 82.25 73 SER A N 1
ATOM 644 C CA . SER A 1 73 ? -10.830 -6.324 14.132 1.00 82.25 73 SER A CA 1
ATOM 645 C C . SER A 1 73 ? -10.858 -5.974 12.638 1.00 82.25 73 SER A C 1
ATOM 647 O O . SER A 1 73 ? -10.304 -6.728 11.836 1.00 82.25 73 SER A O 1
ATOM 649 N N . PHE A 1 74 ? -11.519 -4.881 12.239 1.00 89.12 74 PHE A N 1
ATOM 650 C CA . PHE A 1 74 ? -11.676 -4.525 10.825 1.00 89.12 74 PHE A CA 1
ATOM 651 C C . PHE A 1 74 ? -10.388 -3.994 10.178 1.00 89.12 74 PHE A C 1
ATOM 653 O O . PHE A 1 74 ? -9.549 -3.339 10.801 1.00 89.12 74 PHE A O 1
ATOM 660 N N . VAL A 1 75 ? -10.255 -4.244 8.873 1.00 93.69 75 VAL A N 1
ATOM 661 C CA . VAL A 1 75 ? -9.153 -3.710 8.068 1.00 93.69 75 VAL A CA 1
ATOM 662 C C . VAL A 1 75 ? -9.470 -2.279 7.655 1.00 93.69 75 VAL A C 1
ATOM 664 O O . VAL A 1 75 ? -10.342 -2.024 6.825 1.00 93.69 75 VAL A O 1
ATOM 667 N N . GLU A 1 76 ? -8.726 -1.329 8.210 1.00 94.56 76 GLU A N 1
ATOM 668 C CA . GLU A 1 76 ? -8.913 0.092 7.917 1.00 94.56 76 GLU A CA 1
ATOM 669 C C . GLU A 1 76 ? -8.244 0.485 6.597 1.00 94.56 76 GLU A C 1
ATOM 671 O O . GLU A 1 76 ? -8.789 1.285 5.833 1.00 94.56 76 GLU A O 1
ATOM 676 N N . CYS A 1 77 ? -7.075 -0.092 6.299 1.00 96.50 77 CYS A N 1
ATOM 677 C CA . CYS A 1 77 ? -6.353 0.195 5.066 1.00 96.50 77 CYS A CA 1
ATOM 678 C C . CYS A 1 77 ? -5.649 -1.044 4.508 1.00 96.50 77 CYS A C 1
ATOM 680 O O . CYS A 1 77 ? -4.962 -1.751 5.239 1.00 96.50 77 CYS A O 1
ATOM 682 N N . MET A 1 78 ? -5.760 -1.271 3.203 1.00 97.12 78 MET A N 1
ATOM 683 C CA . MET A 1 78 ? -4.953 -2.240 2.460 1.00 97.12 78 MET A CA 1
ATOM 684 C C . MET A 1 78 ? -4.057 -1.510 1.463 1.00 97.12 78 MET A C 1
ATOM 686 O O . MET A 1 78 ? -4.498 -0.585 0.786 1.00 97.12 78 MET A O 1
ATOM 690 N N . PHE A 1 79 ? -2.810 -1.947 1.335 1.00 98.00 79 PHE A N 1
ATOM 691 C CA . PHE A 1 79 ? -1.890 -1.518 0.285 1.00 98.00 79 PHE A CA 1
ATOM 692 C C . PHE A 1 79 ? -1.560 -2.724 -0.575 1.00 98.00 79 PHE A C 1
ATOM 694 O O . PHE A 1 79 ? -0.976 -3.686 -0.083 1.00 98.00 79 PHE A O 1
ATOM 701 N N . TYR A 1 80 ? -1.952 -2.672 -1.841 1.00 96.38 80 TYR A N 1
ATOM 702 C CA . TYR A 1 80 ? -1.768 -3.755 -2.794 1.00 96.38 80 TYR A CA 1
ATOM 703 C C . TYR A 1 80 ? -0.769 -3.336 -3.869 1.00 96.38 80 TYR A C 1
ATOM 705 O O . TYR A 1 80 ? -0.958 -2.317 -4.539 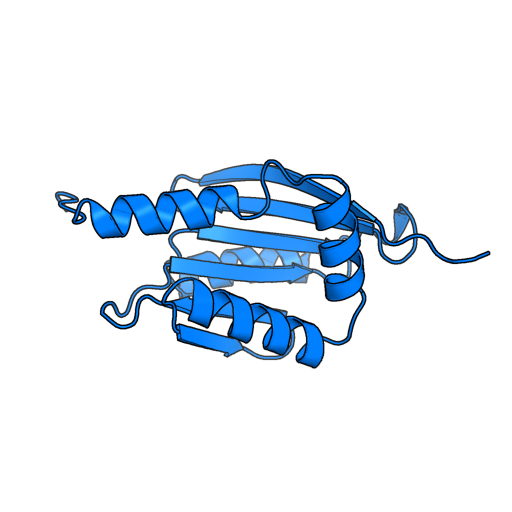1.00 96.38 80 TYR A O 1
ATOM 713 N N . PHE A 1 81 ? 0.302 -4.108 -4.031 1.00 95.75 81 PHE A N 1
ATOM 714 C CA . PHE A 1 81 ? 1.382 -3.796 -4.961 1.00 95.75 81 PHE A CA 1
ATOM 715 C C . PHE A 1 81 ? 1.221 -4.607 -6.248 1.00 95.75 81 PHE A C 1
ATOM 717 O O . PHE A 1 81 ? 1.272 -5.835 -6.249 1.00 95.75 81 PHE A O 1
ATOM 724 N N . VAL A 1 82 ? 1.049 -3.908 -7.368 1.00 93.69 82 VAL A N 1
ATOM 725 C CA . VAL A 1 82 ? 0.937 -4.502 -8.702 1.00 93.69 82 VAL A CA 1
ATOM 726 C C . VAL A 1 82 ? 2.276 -4.306 -9.418 1.00 93.69 82 VAL A C 1
ATOM 728 O O . VAL A 1 82 ? 2.576 -3.197 -9.880 1.00 93.69 82 VAL A O 1
ATOM 731 N N . PRO A 1 83 ? 3.120 -5.349 -9.507 1.00 88.31 83 PRO A N 1
ATOM 732 C CA . PRO A 1 83 ? 4.466 -5.224 -10.061 1.00 88.31 83 PRO A CA 1
ATOM 733 C C . PRO A 1 83 ? 4.466 -5.023 -11.580 1.00 88.31 83 PRO A C 1
ATOM 735 O O . PRO A 1 83 ? 5.463 -4.547 -12.130 1.00 88.31 83 PRO A O 1
ATOM 738 N N . ASP A 1 84 ? 3.382 -5.402 -12.259 1.00 85.88 84 ASP A N 1
ATOM 739 C CA . ASP A 1 84 ? 3.208 -5.272 -13.700 1.00 85.88 84 ASP A CA 1
ATOM 740 C C . ASP A 1 84 ? 1.738 -5.024 -14.053 1.00 85.88 84 ASP A C 1
ATOM 742 O O . ASP A 1 84 ? 0.884 -5.871 -13.812 1.00 85.88 84 ASP A O 1
ATOM 746 N N . VAL A 1 85 ? 1.443 -3.873 -14.660 1.00 82.88 85 VAL A N 1
ATOM 747 C CA . VAL A 1 85 ? 0.080 -3.511 -15.091 1.00 82.88 85 VAL A CA 1
ATOM 748 C C . VAL A 1 85 ? -0.479 -4.431 -16.185 1.00 82.88 85 VAL A C 1
ATOM 750 O O . VAL A 1 85 ? -1.683 -4.448 -16.426 1.00 82.88 85 VAL A O 1
ATOM 753 N N . THR A 1 86 ? 0.378 -5.183 -16.879 1.00 85.31 86 THR A N 1
ATOM 754 C CA . THR A 1 86 ? -0.066 -6.136 -17.907 1.00 85.31 86 THR A CA 1
ATOM 755 C C . THR A 1 86 ? -0.584 -7.448 -17.320 1.00 85.31 86 THR A C 1
ATOM 757 O O . THR A 1 86 ? -1.274 -8.188 -18.022 1.00 85.31 86 THR A O 1
ATOM 760 N N . ASP A 1 87 ? -0.315 -7.718 -16.039 1.00 86.50 87 ASP A N 1
ATOM 761 C CA . ASP A 1 87 ? -0.869 -8.868 -15.336 1.00 86.50 87 ASP A CA 1
ATOM 762 C C . ASP A 1 87 ? -2.274 -8.553 -14.806 1.00 86.50 87 ASP A C 1
ATOM 764 O O . ASP A 1 87 ? -2.474 -8.072 -13.688 1.00 86.50 87 ASP A O 1
ATOM 768 N N . LEU A 1 88 ? -3.272 -8.857 -15.635 1.00 87.50 88 LEU A N 1
ATOM 769 C CA . LEU A 1 88 ? -4.681 -8.710 -15.273 1.00 87.50 88 LEU A CA 1
ATOM 770 C C . LEU A 1 88 ? -5.085 -9.605 -14.090 1.00 87.50 88 LEU A C 1
ATOM 772 O O . LEU A 1 88 ? -6.034 -9.270 -13.381 1.00 87.50 88 LEU A O 1
ATOM 776 N N . SER A 1 89 ? -4.362 -10.700 -13.842 1.00 90.94 89 SER A N 1
ATOM 777 C CA . SER A 1 89 ? -4.637 -11.611 -12.724 1.00 90.94 89 SER A CA 1
ATOM 778 C C . SER A 1 89 ? -4.337 -10.931 -11.392 1.00 90.94 89 SER A C 1
ATOM 780 O O . SER A 1 89 ? -5.160 -10.988 -10.484 1.00 90.94 89 SER A O 1
ATOM 782 N N . SER A 1 90 ? -3.222 -10.196 -11.295 1.00 89.94 90 SER A N 1
ATOM 783 C CA . SER A 1 90 ? -2.892 -9.388 -10.109 1.00 89.94 90 SER A CA 1
ATOM 784 C C . SER A 1 90 ? -3.966 -8.339 -9.803 1.00 89.94 90 SER A C 1
ATOM 786 O O . SER A 1 90 ? -4.306 -8.109 -8.644 1.00 89.94 90 SER A O 1
ATOM 788 N N . ILE A 1 91 ? -4.542 -7.707 -10.831 1.00 88.69 91 ILE A N 1
ATOM 789 C CA . ILE A 1 91 ? -5.643 -6.753 -10.637 1.00 88.69 91 ILE A CA 1
ATOM 790 C C . ILE A 1 91 ? -6.904 -7.466 -10.148 1.00 88.69 91 ILE A C 1
ATOM 792 O O . ILE A 1 91 ? -7.567 -6.978 -9.236 1.00 88.69 91 ILE A O 1
ATOM 796 N N . HIS A 1 92 ? -7.228 -8.626 -10.717 1.00 90.88 92 HIS A N 1
ATOM 797 C CA . HIS A 1 92 ? -8.375 -9.413 -10.277 1.00 90.88 92 HIS A CA 1
ATOM 798 C C . HIS A 1 92 ? -8.238 -9.851 -8.810 1.00 90.88 92 HIS A C 1
ATOM 800 O O . HIS A 1 92 ? -9.140 -9.586 -8.014 1.00 90.88 92 HIS A O 1
ATOM 806 N N . HIS A 1 93 ? -7.082 -10.401 -8.426 1.00 92.56 93 HIS A N 1
ATOM 807 C CA . HIS A 1 93 ? -6.792 -10.795 -7.045 1.00 92.56 93 HIS A CA 1
ATOM 808 C C . HIS A 1 93 ? -6.877 -9.612 -6.072 1.00 92.56 93 HIS A C 1
ATOM 810 O O . HIS A 1 93 ? -7.340 -9.778 -4.946 1.00 92.56 93 HIS A O 1
ATOM 816 N N . CYS A 1 94 ? -6.504 -8.397 -6.494 1.00 92.44 94 CYS A N 1
ATOM 817 C CA . CYS A 1 94 ? -6.699 -7.198 -5.678 1.00 92.44 94 CYS A CA 1
ATOM 818 C C . CYS A 1 94 ? -8.169 -7.040 -5.256 1.00 92.44 94 CYS A C 1
ATOM 820 O O . CYS A 1 94 ? -8.453 -6.873 -4.071 1.00 92.44 94 CYS A O 1
ATOM 822 N N . PHE A 1 95 ? -9.113 -7.151 -6.196 1.00 90.81 95 PHE A N 1
ATOM 823 C CA . PHE A 1 95 ? -10.543 -7.045 -5.892 1.00 90.81 95 PHE A CA 1
ATOM 824 C C . PHE A 1 95 ? -11.070 -8.226 -5.070 1.00 90.81 95 PHE A C 1
ATOM 826 O O . PHE A 1 95 ? -11.925 -8.028 -4.203 1.00 90.81 95 PHE A O 1
ATOM 833 N N . GLU A 1 96 ? -10.545 -9.434 -5.288 1.00 92.69 96 GLU A N 1
ATOM 834 C CA . GLU A 1 96 ? -10.857 -10.588 -4.439 1.00 92.69 96 GLU A CA 1
ATOM 835 C C . GLU A 1 96 ? -10.417 -10.348 -2.990 1.00 92.69 96 GLU A C 1
ATOM 837 O O . GLU A 1 96 ? -11.204 -10.585 -2.074 1.00 92.69 96 GLU A O 1
ATOM 842 N N . HIS A 1 97 ? -9.229 -9.778 -2.769 1.00 93.81 97 HIS A N 1
ATOM 843 C CA . HIS A 1 97 ? -8.753 -9.417 -1.434 1.00 93.81 97 HIS A CA 1
ATOM 844 C C . HIS A 1 97 ? -9.549 -8.275 -0.800 1.00 93.81 97 HIS A C 1
ATOM 846 O O . HIS A 1 97 ? -9.864 -8.357 0.386 1.00 93.81 97 HIS A O 1
ATOM 852 N N . ILE A 1 98 ? -9.941 -7.247 -1.566 1.00 91.94 98 ILE A N 1
ATOM 853 C CA . ILE A 1 98 ? -10.838 -6.187 -1.065 1.00 91.94 98 ILE A CA 1
ATOM 854 C C . ILE A 1 98 ? -12.113 -6.814 -0.490 1.00 91.94 98 ILE A C 1
ATOM 856 O O . ILE A 1 98 ? -12.538 -6.454 0.608 1.00 91.94 98 ILE A O 1
ATOM 860 N N . LYS A 1 99 ? -12.695 -7.781 -1.210 1.00 90.25 99 LYS A N 1
ATOM 861 C CA . LYS A 1 99 ? -13.892 -8.506 -0.772 1.00 90.25 99 LYS A CA 1
ATOM 862 C C . LYS A 1 99 ? -13.614 -9.441 0.409 1.00 90.25 99 LYS A C 1
ATOM 864 O O . LYS A 1 99 ? -14.437 -9.519 1.313 1.00 90.25 99 LYS A O 1
ATOM 869 N N . GLN A 1 100 ? -12.493 -10.160 0.394 1.00 92.75 100 GLN A N 1
ATOM 870 C CA . GLN A 1 100 ? -12.110 -11.115 1.437 1.00 92.75 100 GLN A CA 1
ATOM 871 C C . GLN A 1 100 ? -11.913 -10.434 2.793 1.00 92.75 100 GLN A C 1
ATOM 873 O O . GLN A 1 100 ? -12.347 -10.964 3.813 1.00 92.75 100 GLN A O 1
ATOM 878 N N . TYR A 1 101 ? -11.230 -9.291 2.801 1.00 91.81 101 TYR A N 1
ATOM 879 C CA . TYR A 1 101 ? -10.840 -8.600 4.026 1.00 91.81 101 TYR A CA 1
ATOM 880 C C . TYR A 1 101 ? -11.846 -7.533 4.475 1.00 91.81 101 TYR A C 1
ATOM 882 O O . TYR A 1 101 ? -11.634 -6.942 5.526 1.00 91.81 101 TYR A O 1
ATOM 890 N N . ASP A 1 102 ? -12.917 -7.288 3.710 1.00 89.19 102 ASP A N 1
ATOM 891 C CA . ASP A 1 102 ? -13.928 -6.258 4.004 1.00 89.19 102 ASP A CA 1
ATOM 892 C C . ASP A 1 102 ? -13.281 -4.904 4.363 1.00 89.19 102 ASP A C 1
ATOM 894 O O . ASP A 1 102 ? -13.464 -4.337 5.441 1.00 89.19 102 ASP A O 1
ATOM 898 N N . VAL A 1 103 ? -12.400 -4.441 3.470 1.00 91.31 103 VAL A N 1
ATOM 899 C CA . VAL A 1 103 ? -11.500 -3.311 3.736 1.00 91.31 103 VAL A CA 1
ATOM 900 C C . VAL A 1 103 ? -12.218 -1.975 3.562 1.00 91.31 103 VAL A C 1
ATOM 902 O O . VAL A 1 103 ? -12.853 -1.729 2.536 1.00 91.31 103 VAL A O 1
ATOM 905 N N . TYR A 1 104 ? -12.020 -1.049 4.504 1.00 91.62 104 TYR A N 1
ATOM 906 C CA . TYR A 1 104 ? -12.566 0.307 4.388 1.00 91.62 104 TYR A CA 1
ATOM 907 C C . TYR A 1 104 ? -11.934 1.109 3.231 1.00 91.62 104 TYR A C 1
ATOM 909 O O . TYR A 1 104 ? -12.643 1.716 2.417 1.00 91.62 104 TYR A O 1
ATOM 917 N N . LEU A 1 105 ? -10.597 1.107 3.151 1.00 93.94 105 LEU A N 1
ATOM 918 C CA . LEU A 1 105 ? -9.811 1.822 2.145 1.00 93.94 105 LEU A CA 1
ATOM 919 C C . LEU A 1 105 ? -8.708 0.941 1.552 1.00 93.94 105 LEU A C 1
ATOM 921 O O . LEU A 1 105 ? -7.969 0.280 2.268 1.00 93.94 105 LEU A O 1
ATOM 925 N N . THR A 1 106 ? -8.535 0.972 0.240 1.00 95.50 106 THR A N 1
ATOM 926 C CA . THR A 1 106 ? -7.456 0.270 -0.456 1.00 95.50 106 THR A CA 1
ATOM 927 C C . THR A 1 106 ? -6.659 1.238 -1.308 1.00 95.50 106 THR A C 1
ATOM 929 O O . THR A 1 106 ? -7.229 1.966 -2.115 1.00 95.50 106 THR A O 1
ATOM 932 N N . TYR A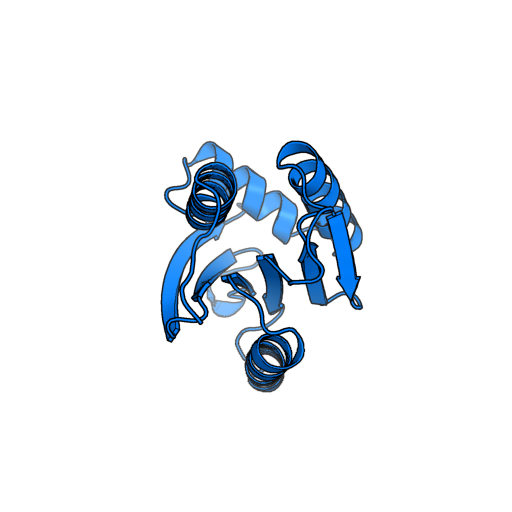 1 107 ? -5.339 1.200 -1.179 1.00 96.75 107 TYR A N 1
ATOM 933 C CA . TYR A 1 107 ? -4.415 1.788 -2.133 1.00 96.75 107 TYR A CA 1
ATOM 934 C C . TYR A 1 107 ? -3.837 0.707 -3.036 1.00 96.75 107 TYR A C 1
ATOM 936 O O . TYR A 1 107 ? -3.322 -0.302 -2.560 1.00 96.75 107 TYR A O 1
ATOM 944 N N . ILE A 1 108 ? -3.890 0.942 -4.340 1.00 95.56 108 ILE A N 1
ATOM 945 C CA . ILE A 1 108 ? -3.339 0.062 -5.366 1.00 95.56 108 ILE A CA 1
ATOM 946 C C . ILE A 1 108 ? -2.133 0.783 -5.966 1.00 95.56 108 ILE A C 1
ATOM 948 O O . ILE A 1 108 ? -2.286 1.817 -6.618 1.00 95.56 108 ILE A O 1
ATOM 952 N N . ILE A 1 109 ? -0.933 0.265 -5.713 1.00 96.19 109 ILE A N 1
ATOM 953 C CA . ILE A 1 109 ? 0.333 0.839 -6.175 1.00 96.19 109 ILE A CA 1
ATOM 954 C C . ILE A 1 109 ? 0.806 0.043 -7.388 1.00 96.19 109 ILE A C 1
ATOM 956 O O . ILE A 1 109 ? 1.238 -1.100 -7.260 1.00 96.19 109 ILE A O 1
ATOM 960 N N . VAL A 1 110 ? 0.731 0.650 -8.569 1.00 94.31 110 VAL A N 1
ATOM 961 C CA . VAL A 1 110 ? 0.949 -0.014 -9.857 1.00 94.31 110 VAL A CA 1
ATOM 962 C C . VAL A 1 110 ? 2.244 0.458 -10.492 1.00 94.31 110 VAL A C 1
ATOM 964 O O . VAL A 1 110 ? 2.398 1.642 -10.783 1.00 94.31 110 VAL A O 1
ATOM 967 N N . ASN A 1 111 ? 3.165 -0.464 -10.765 1.00 92.25 111 ASN A N 1
ATOM 968 C CA . ASN A 1 111 ? 4.376 -0.165 -11.524 1.00 92.25 111 ASN A CA 1
ATOM 969 C C . ASN A 1 111 ? 4.067 -0.066 -13.031 1.00 92.25 111 ASN A C 1
ATOM 971 O O . ASN A 1 111 ? 3.762 -1.060 -13.696 1.00 92.25 111 ASN A O 1
ATOM 975 N N . GLN A 1 112 ? 4.191 1.140 -13.582 1.00 89.62 112 GLN A N 1
ATOM 976 C CA . GLN A 1 112 ? 3.961 1.452 -14.992 1.00 89.62 112 GLN A CA 1
ATOM 977 C C . GLN A 1 112 ? 5.223 1.210 -15.821 1.00 89.62 112 GLN A C 1
ATOM 979 O O . GLN A 1 112 ? 5.843 2.146 -16.326 1.00 89.62 112 GLN A O 1
ATOM 984 N N . LYS A 1 113 ? 5.606 -0.060 -16.004 1.00 82.12 113 LYS A N 1
ATOM 985 C CA . LYS A 1 113 ? 6.836 -0.429 -16.736 1.00 82.12 113 LYS A CA 1
ATOM 986 C C . LYS A 1 113 ? 6.951 0.218 -18.126 1.00 82.12 113 LYS A C 1
ATOM 988 O O . LYS A 1 113 ? 8.064 0.511 -18.559 1.00 82.12 113 LYS A O 1
ATOM 993 N N . LYS A 1 114 ? 5.823 0.455 -18.813 1.00 79.94 114 LYS A N 1
ATOM 994 C CA . LYS A 1 114 ? 5.775 1.111 -20.136 1.00 79.94 114 LYS A CA 1
ATOM 995 C C . LYS A 1 114 ? 6.213 2.582 -20.103 1.00 79.94 114 LYS A C 1
ATOM 997 O O . LYS A 1 114 ? 6.796 3.047 -21.076 1.00 79.94 114 LYS A O 1
ATOM 1002 N N . ASP A 1 115 ? 6.008 3.276 -18.984 1.00 78.00 115 ASP A N 1
ATOM 1003 C CA . ASP A 1 115 ? 6.338 4.701 -18.810 1.00 78.00 115 ASP A CA 1
ATOM 1004 C C . ASP A 1 115 ? 7.781 4.913 -18.295 1.00 78.00 115 ASP A C 1
ATOM 1006 O O . ASP A 1 115 ? 8.232 6.045 -18.071 1.00 78.00 115 ASP A O 1
ATOM 1010 N N . GLY A 1 116 ? 8.520 3.815 -18.112 1.00 74.88 116 GLY A N 1
ATOM 1011 C CA . GLY A 1 116 ? 9.894 3.773 -17.627 1.00 74.88 116 GLY A CA 1
ATOM 1012 C C . GLY A 1 116 ? 10.041 2.947 -16.351 1.00 74.88 116 GLY A C 1
ATOM 1013 O O . GLY A 1 116 ? 9.088 2.696 -15.615 1.00 74.88 116 GLY A O 1
ATOM 1014 N N . LYS A 1 117 ? 11.274 2.528 -16.056 1.00 77.50 117 LYS A N 1
ATOM 1015 C CA . LYS A 1 117 ? 11.578 1.833 -14.801 1.00 77.50 117 LYS A CA 1
ATOM 1016 C C . LYS A 1 117 ? 11.295 2.760 -13.611 1.00 77.50 117 LYS A C 1
ATOM 1018 O O . LYS A 1 117 ? 11.751 3.903 -13.587 1.00 77.50 117 LYS A O 1
ATOM 1023 N N . ASN A 1 118 ? 10.625 2.235 -12.583 1.00 87.19 118 ASN A N 1
ATOM 1024 C CA . ASN A 1 118 ? 10.350 2.925 -11.312 1.00 87.19 118 ASN A CA 1
ATOM 1025 C C . ASN A 1 118 ? 9.371 4.115 -11.428 1.00 87.19 118 ASN A C 1
ATOM 1027 O O . ASN A 1 118 ? 9.533 5.131 -10.739 1.00 87.19 118 ASN A O 1
ATOM 1031 N N . VAL A 1 119 ? 8.376 3.992 -12.310 1.00 91.88 119 VAL A N 1
ATOM 1032 C CA . VAL A 1 119 ? 7.202 4.873 -12.372 1.00 91.88 119 VAL A CA 1
ATOM 1033 C C . VAL A 1 119 ? 6.033 4.136 -11.736 1.00 91.88 119 VAL A C 1
ATOM 1035 O O . VAL A 1 119 ? 5.717 3.026 -12.154 1.00 91.88 119 VAL A O 1
ATOM 1038 N N . PHE A 1 120 ? 5.396 4.743 -10.739 1.00 94.69 120 PHE A N 1
ATOM 1039 C CA . PHE A 1 120 ? 4.287 4.127 -10.021 1.00 94.69 120 PHE A CA 1
ATOM 1040 C C . PHE A 1 120 ? 3.063 5.032 -10.045 1.00 94.69 120 PHE A C 1
ATOM 1042 O O . PHE A 1 120 ? 3.152 6.197 -9.652 1.00 94.69 120 PHE A O 1
ATOM 1049 N N . ASP A 1 121 ? 1.931 4.483 -10.471 1.00 94.31 121 ASP A N 1
ATOM 1050 C CA . ASP A 1 121 ? 0.625 5.092 -10.249 1.00 94.31 121 ASP A CA 1
ATOM 1051 C C . ASP A 1 121 ? 0.032 4.568 -8.947 1.00 94.31 121 ASP A C 1
ATOM 1053 O O . ASP A 1 121 ? 0.136 3.384 -8.633 1.00 94.31 121 ASP A O 1
ATOM 1057 N N . ILE A 1 122 ? -0.590 5.461 -8.189 1.00 95.50 122 ILE A N 1
ATOM 1058 C CA . ILE A 1 122 ? -1.245 5.146 -6.927 1.00 95.50 122 ILE A CA 1
ATOM 1059 C C . ILE A 1 122 ? -2.725 5.424 -7.116 1.00 95.50 122 ILE A C 1
ATOM 1061 O O . ILE A 1 122 ? -3.131 6.572 -7.311 1.00 95.50 122 ILE A O 1
ATOM 1065 N N . PHE A 1 123 ? -3.524 4.370 -7.038 1.00 94.31 123 PHE A N 1
ATOM 1066 C CA . PHE A 1 123 ? -4.973 4.463 -7.041 1.00 94.31 123 PHE A CA 1
ATOM 1067 C C . PHE A 1 123 ? -5.511 4.229 -5.640 1.00 94.31 123 PHE A C 1
ATOM 1069 O O . PHE A 1 123 ? -4.900 3.517 -4.845 1.00 94.31 123 PHE A O 1
ATOM 1076 N N . ARG A 1 124 ? -6.675 4.794 -5.354 1.00 93.50 124 ARG A N 1
ATOM 1077 C CA . ARG A 1 124 ? -7.415 4.577 -4.116 1.00 93.50 124 ARG A CA 1
ATOM 1078 C C . ARG A 1 124 ? -8.802 4.063 -4.453 1.00 93.50 124 ARG A C 1
ATOM 1080 O O . ARG A 1 124 ? -9.461 4.607 -5.331 1.00 93.50 124 ARG A O 1
ATOM 1087 N N . SER A 1 125 ? -9.231 3.032 -3.742 1.00 92.06 125 SER A N 1
ATOM 1088 C CA . SER A 1 125 ? -10.580 2.479 -3.770 1.00 92.06 125 SER A CA 1
ATOM 1089 C C . SER A 1 125 ? -11.129 2.470 -2.349 1.00 92.06 125 SER A C 1
ATOM 1091 O O . SER A 1 125 ? -10.414 2.124 -1.414 1.00 92.06 125 SER A O 1
ATOM 1093 N N . SER A 1 126 ? -12.384 2.860 -2.165 1.00 84.69 126 SER A N 1
ATOM 1094 C CA . SER A 1 126 ? -13.070 2.778 -0.867 1.00 84.69 126 SER A CA 1
ATOM 1095 C C . SER A 1 126 ? -14.234 1.797 -0.943 1.00 84.69 126 SER A C 1
ATOM 1097 O O . SER A 1 126 ? -14.686 1.467 -2.042 1.00 84.69 126 SER A O 1
ATOM 1099 N N . GLN A 1 127 ? -14.794 1.407 0.205 1.00 71.50 127 GLN A N 1
ATOM 1100 C CA . GLN A 1 127 ? -16.012 0.581 0.251 1.00 71.50 127 GLN A CA 1
ATOM 1101 C C . GLN A 1 127 ? -17.188 1.173 -0.562 1.00 71.50 127 GLN A C 1
ATOM 1103 O O . GLN A 1 127 ? -18.094 0.454 -0.974 1.00 71.50 127 GLN A O 1
ATOM 1108 N N . PHE A 1 128 ? -17.184 2.490 -0.816 1.00 67.00 128 PHE A N 1
ATOM 1109 C CA . PHE A 1 128 ? -18.203 3.183 -1.613 1.00 67.00 128 PHE A CA 1
ATOM 1110 C C . PHE A 1 128 ? -17.931 3.150 -3.129 1.00 67.00 128 PHE A C 1
ATOM 1112 O O . PHE A 1 128 ? -18.636 3.809 -3.884 1.00 67.00 128 PHE A O 1
ATOM 1119 N N . SER A 1 129 ? -16.955 2.347 -3.575 1.00 61.03 129 SER A N 1
ATOM 1120 C CA . SER A 1 129 ? -16.720 1.978 -4.980 1.00 61.03 129 SER A CA 1
ATOM 1121 C C . SER A 1 129 ? -16.344 3.128 -5.927 1.00 61.03 129 SER A C 1
ATOM 1123 O O . SER A 1 129 ? -16.723 3.124 -7.096 1.00 61.03 129 SER A O 1
ATOM 1125 N N . TYR A 1 130 ? -15.541 4.086 -5.457 1.00 72.31 130 TYR A N 1
ATOM 1126 C CA . TYR A 1 130 ? -14.862 5.050 -6.330 1.00 72.31 130 TYR A CA 1
ATOM 1127 C C . TYR A 1 130 ? -13.387 4.678 -6.448 1.00 72.31 130 TYR A C 1
ATOM 1129 O O . TYR A 1 130 ? -12.668 4.724 -5.450 1.00 72.31 130 TYR A O 1
ATOM 1137 N N . LEU A 1 131 ? -12.958 4.299 -7.656 1.00 84.62 131 LEU A N 1
ATOM 1138 C CA . LEU A 1 131 ? -11.544 4.179 -7.997 1.00 84.62 131 LEU A CA 1
ATOM 1139 C C . LEU A 1 131 ? -11.040 5.548 -8.454 1.00 84.62 131 LEU A C 1
ATOM 1141 O O . LEU A 1 131 ? -11.523 6.095 -9.444 1.00 84.62 131 LEU A O 1
ATOM 1145 N N . GLU A 1 132 ? -10.061 6.085 -7.743 1.00 89.81 132 GLU A N 1
ATOM 1146 C CA . GLU A 1 132 ? -9.496 7.407 -7.998 1.00 89.81 132 GLU A CA 1
ATOM 1147 C C . GLU A 1 132 ? -7.986 7.304 -8.192 1.00 89.81 132 GLU A C 1
ATOM 1149 O O . GLU A 1 132 ? -7.301 6.628 -7.426 1.00 89.81 132 GLU A O 1
ATOM 1154 N N . HIS A 1 133 ? -7.454 7.979 -9.212 1.00 91.75 133 HIS A N 1
ATOM 1155 C CA . HIS A 1 133 ? -6.010 8.151 -9.364 1.00 91.75 133 HIS A CA 1
ATOM 1156 C C . HIS A 1 133 ? -5.543 9.254 -8.411 1.00 91.75 133 HIS A C 1
ATOM 1158 O O . HIS A 1 133 ? -5.878 10.420 -8.596 1.00 91.75 133 HIS A O 1
ATOM 1164 N N . CYS A 1 134 ? -4.801 8.878 -7.370 1.00 89.94 134 CYS A N 1
ATOM 1165 C CA . CYS A 1 134 ? -4.332 9.808 -6.344 1.00 89.94 134 CYS A CA 1
ATOM 1166 C C . CYS A 1 134 ? -3.018 10.469 -6.734 1.00 89.94 134 CYS A C 1
ATOM 1168 O O . CYS A 1 134 ? -2.818 11.657 -6.504 1.00 89.94 134 CYS A O 1
ATOM 1170 N N . ASN A 1 135 ? -2.070 9.696 -7.260 1.00 91.81 135 ASN A N 1
ATOM 1171 C CA . ASN A 1 135 ? -0.761 10.246 -7.567 1.00 91.81 135 ASN A CA 1
ATOM 1172 C C . ASN A 1 135 ? 0.013 9.408 -8.574 1.00 91.81 135 ASN A C 1
ATOM 1174 O O . ASN A 1 135 ? -0.224 8.211 -8.732 1.00 91.81 135 ASN A O 1
ATOM 1178 N N . ARG A 1 136 ? 1.014 10.043 -9.180 1.00 92.94 136 ARG A N 1
ATOM 1179 C CA . ARG A 1 136 ? 2.042 9.394 -9.981 1.00 92.94 136 ARG A CA 1
ATOM 1180 C C . ARG A 1 13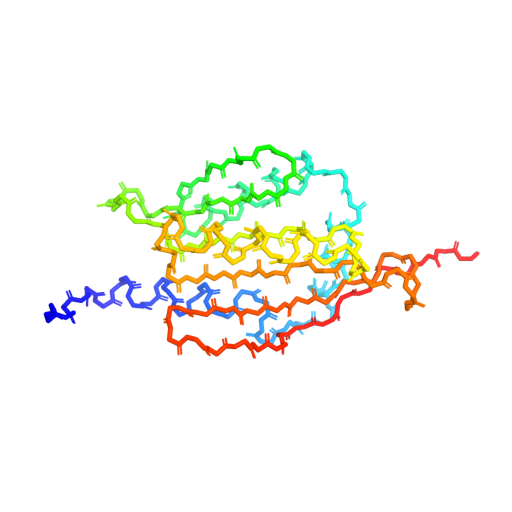6 ? 3.405 9.781 -9.430 1.00 92.94 136 ARG A C 1
ATOM 1182 O O . ARG A 1 136 ? 3.791 10.945 -9.471 1.00 92.94 136 ARG A O 1
ATOM 1189 N N . VAL A 1 137 ? 4.167 8.794 -8.974 1.00 93.38 137 VAL A N 1
ATOM 1190 C CA . VAL A 1 137 ? 5.505 9.012 -8.416 1.00 93.38 137 VAL A CA 1
ATOM 1191 C C . VAL A 1 137 ? 6.571 8.394 -9.316 1.00 93.38 137 VAL A C 1
ATOM 1193 O O . VAL A 1 137 ? 6.414 7.291 -9.838 1.00 93.38 137 VAL A O 1
ATOM 1196 N N . LYS A 1 138 ? 7.679 9.114 -9.515 1.00 91.69 138 LYS A N 1
ATOM 1197 C CA . LYS A 1 138 ? 8.782 8.684 -10.386 1.00 91.69 138 LYS A CA 1
ATOM 1198 C C . LYS A 1 138 ? 10.122 8.846 -9.688 1.00 91.69 138 LYS A C 1
ATOM 1200 O O . LYS A 1 138 ? 10.439 9.924 -9.181 1.00 91.69 138 LYS A O 1
ATOM 1205 N N . TYR A 1 139 ? 10.933 7.789 -9.709 1.00 84.25 139 TYR A N 1
ATOM 1206 C CA . TYR A 1 139 ? 12.319 7.869 -9.261 1.00 84.25 139 TYR A CA 1
ATOM 1207 C C . TYR A 1 139 ? 13.231 8.074 -10.478 1.00 84.25 139 TYR A C 1
ATOM 1209 O O . TYR A 1 139 ? 13.253 7.209 -11.354 1.00 84.25 139 TYR A O 1
ATOM 1217 N N . PRO A 1 140 ? 13.969 9.196 -10.577 1.00 75.56 140 PRO A N 1
ATOM 1218 C CA . PRO A 1 140 ? 14.861 9.427 -11.705 1.00 75.56 140 PRO A CA 1
ATOM 1219 C C . PRO A 1 140 ? 15.975 8.376 -11.713 1.00 75.56 140 PRO A C 1
ATOM 1221 O O . PRO A 1 140 ? 16.669 8.185 -10.712 1.00 75.56 140 PRO A O 1
ATOM 1224 N N . GLU A 1 141 ? 16.156 7.694 -12.841 1.00 68.06 141 GLU A N 1
ATOM 1225 C CA . GLU A 1 141 ? 17.374 6.924 -13.072 1.00 68.06 141 GLU A CA 1
ATOM 1226 C C . GLU A 1 141 ? 18.491 7.918 -13.391 1.00 68.06 141 GLU A C 1
ATOM 1228 O O . GLU A 1 141 ? 18.315 8.810 -14.221 1.00 68.06 141 GLU A O 1
ATOM 1233 N N . LYS A 1 142 ? 19.619 7.820 -12.677 1.00 60.94 142 LYS A N 1
ATOM 1234 C CA . LYS A 1 142 ? 20.832 8.519 -13.097 1.00 60.94 142 LYS A CA 1
ATOM 1235 C C . LYS A 1 142 ? 21.281 7.844 -14.392 1.00 60.94 142 LYS A C 1
ATOM 1237 O O . LYS A 1 142 ? 21.710 6.695 -14.338 1.00 60.94 142 LYS A O 1
ATOM 1242 N N . THR A 1 143 ? 21.083 8.526 -15.515 1.00 49.78 143 THR A N 1
ATOM 1243 C CA . THR A 1 143 ? 21.809 8.270 -16.765 1.00 49.78 143 THR A CA 1
ATOM 1244 C C . THR A 1 143 ? 23.294 8.489 -16.562 1.00 49.78 143 THR A C 1
ATOM 1246 O O . THR A 1 143 ? 23.627 9.469 -15.852 1.00 49.78 143 THR A O 1
#

Secondary structure (DSSP, 8-state):
------HHHHHHHHHHHTTTSSPPHHHHHHHHHHHTS-HHHHHHHHHHHHHHTT-EEEEETTTEEEEE-TT-SSEEEEEEEES-TT-HHHHHHHHHHHHHHT-SEEEEEEE-GGG-TTEEEEEEEETT--EEEEEEEEPPP--